Protein AF-C4GL68-F1 (afdb_monomer_lite)

Sequence (105 aa):
MQMQTHKPLLFALLLSASALSQAHYHGISHAKPLTYDQLPAECQHYFKRADACFAKANQTAATPAREVVKFLVQALPAATPLQRVEMCKVAERDFPARVSALKCE

Foldseek 3Di:
DDDDDDDDDPPDDDDDDPPDPPPPPPDPPPQPQDDLVNAPPLLVVLVVVLVQLCVQFDVVVCVVVVVVNVVLSSCLSVDDNVVRNVSSVVSVVCVCVSCVVRPSD

Structure (mmCIF, N/CA/C/O backbone):
data_AF-C4GL68-F1
#
_entry.id   AF-C4GL68-F1
#
loop_
_atom_site.group_PDB
_atom_site.id
_atom_site.type_symbol
_atom_site.label_atom_id
_atom_site.label_alt_id
_atom_site.label_comp_id
_atom_site.label_asym_id
_atom_site.label_entity_id
_atom_site.label_seq_id
_atom_site.pdbx_PDB_ins_code
_atom_site.Cartn_x
_atom_site.Cartn_y
_atom_site.Cartn_z
_atom_site.occupancy
_atom_site.B_iso_or_equiv
_atom_site.auth_seq_id
_atom_site.auth_comp_id
_atom_site.auth_asym_id
_atom_site.auth_atom_id
_atom_site.pdbx_PDB_model_num
ATOM 1 N N . MET A 1 1 ? 56.001 38.155 22.447 1.00 40.47 1 MET A N 1
ATOM 2 C CA . MET A 1 1 ? 54.876 37.195 22.403 1.00 40.47 1 MET A CA 1
ATOM 3 C C . MET A 1 1 ? 53.688 37.873 21.742 1.00 40.47 1 MET A C 1
ATOM 5 O O . MET A 1 1 ? 53.519 39.062 21.958 1.00 40.47 1 MET A O 1
ATOM 9 N N . GLN A 1 2 ? 52.898 37.085 21.009 1.00 39.34 2 GLN A N 1
ATOM 10 C CA . GLN A 1 2 ? 51.650 37.411 20.299 1.00 39.34 2 GLN A CA 1
ATOM 11 C C . GLN A 1 2 ? 51.788 37.900 18.845 1.00 39.34 2 GLN A C 1
ATOM 13 O O . GLN A 1 2 ? 52.055 39.057 18.538 1.00 39.34 2 GLN A O 1
ATOM 18 N N . MET A 1 3 ? 51.606 36.905 17.971 1.00 40.09 3 MET A N 1
ATOM 19 C CA . MET A 1 3 ? 51.248 36.971 16.558 1.00 40.09 3 MET A CA 1
ATOM 20 C C . MET A 1 3 ? 49.931 37.724 16.367 1.00 40.09 3 MET A C 1
ATOM 22 O O . MET A 1 3 ? 49.022 37.525 17.163 1.00 40.09 3 MET A O 1
ATOM 26 N N . GLN A 1 4 ? 49.762 38.422 15.240 1.00 42.06 4 GLN A N 1
ATOM 27 C CA . GLN A 1 4 ? 48.446 38.490 14.595 1.00 42.06 4 GLN A CA 1
ATOM 28 C C . GLN A 1 4 ? 48.560 38.917 13.123 1.00 42.06 4 GLN A C 1
ATOM 30 O O . GLN A 1 4 ? 48.352 40.066 12.734 1.00 42.06 4 GLN A O 1
ATOM 35 N N . THR A 1 5 ? 48.903 37.937 12.288 1.00 48.03 5 THR A N 1
ATOM 36 C CA . THR A 1 5 ? 48.777 37.994 10.829 1.00 48.03 5 THR A CA 1
ATOM 37 C C . THR A 1 5 ? 47.292 38.009 10.470 1.00 48.03 5 THR A C 1
ATOM 39 O O . THR A 1 5 ? 46.627 36.977 10.500 1.00 48.03 5 THR A O 1
ATOM 42 N N . HIS A 1 6 ? 46.760 39.181 10.139 1.00 49.94 6 HIS A N 1
ATOM 43 C CA . HIS A 1 6 ? 45.397 39.327 9.639 1.00 49.94 6 HIS A CA 1
ATOM 44 C C . HIS A 1 6 ? 45.404 39.043 8.137 1.00 49.94 6 HIS A C 1
ATOM 46 O O . HIS A 1 6 ? 45.725 39.915 7.332 1.00 49.94 6 HIS A O 1
ATOM 52 N N . LYS A 1 7 ? 45.093 37.801 7.753 1.00 51.75 7 LYS A N 1
ATOM 53 C CA . LYS A 1 7 ? 44.842 37.440 6.355 1.00 51.75 7 LYS A CA 1
ATOM 54 C C . LYS A 1 7 ? 43.324 37.361 6.163 1.00 51.75 7 LYS A C 1
ATOM 56 O O . LYS A 1 7 ? 42.697 36.495 6.775 1.00 51.75 7 LYS A O 1
ATOM 61 N N . PRO A 1 8 ? 42.717 38.291 5.408 1.00 48.81 8 PRO A N 1
ATOM 62 C CA . PRO A 1 8 ? 41.272 38.368 5.293 1.00 48.81 8 PRO A CA 1
ATOM 63 C C . PRO A 1 8 ? 40.740 37.171 4.500 1.00 48.81 8 PRO A C 1
ATOM 65 O O . PRO A 1 8 ? 41.201 36.891 3.396 1.00 48.81 8 PRO A O 1
ATOM 68 N N . LEU A 1 9 ? 39.790 36.468 5.121 1.00 56.66 9 LEU A N 1
ATOM 69 C CA . LEU A 1 9 ? 38.593 35.878 4.515 1.00 56.66 9 LEU A CA 1
ATOM 70 C C . LEU A 1 9 ? 38.656 35.669 2.990 1.00 56.66 9 LEU A C 1
ATOM 72 O O . LEU A 1 9 ? 38.188 36.496 2.214 1.00 56.66 9 LEU A O 1
ATOM 76 N N . LEU A 1 10 ? 39.147 34.502 2.576 1.00 55.12 10 LEU A N 1
ATOM 77 C CA . LEU A 1 10 ? 38.825 33.900 1.281 1.00 55.12 10 LEU A CA 1
ATOM 78 C C . LEU A 1 10 ? 37.941 32.678 1.541 1.00 55.12 10 LEU A C 1
ATOM 80 O O . LEU A 1 10 ? 38.378 31.537 1.457 1.00 55.12 10 LEU A O 1
ATOM 84 N N . PHE A 1 11 ? 36.694 32.942 1.927 1.00 52.12 11 PHE A N 1
ATOM 85 C CA . PHE A 1 11 ? 35.637 31.938 2.059 1.00 52.12 11 PHE A CA 1
ATOM 86 C C . PHE A 1 11 ? 34.422 32.405 1.256 1.00 52.12 11 PHE A C 1
ATOM 88 O O . PHE A 1 11 ? 33.367 32.723 1.789 1.00 52.12 11 PHE A O 1
ATOM 95 N N . ALA A 1 12 ? 34.603 32.535 -0.053 1.00 57.62 12 ALA A N 1
ATOM 96 C CA . ALA A 1 12 ? 33.517 32.837 -0.971 1.00 57.62 12 ALA A CA 1
ATOM 97 C C . ALA A 1 12 ? 33.933 32.410 -2.377 1.00 57.62 12 ALA A C 1
ATOM 99 O O . ALA A 1 12 ? 34.568 33.193 -3.068 1.00 57.62 12 ALA A O 1
ATOM 100 N N . LEU A 1 13 ? 33.631 31.163 -2.758 1.00 55.22 13 LEU A N 1
ATOM 101 C CA . LEU A 1 13 ? 33.192 30.777 -4.111 1.00 55.22 13 LEU A CA 1
ATOM 102 C C . LEU A 1 13 ? 32.999 29.249 -4.196 1.00 55.22 13 LEU A C 1
ATOM 104 O O . LEU A 1 13 ? 33.801 28.536 -4.782 1.00 55.22 13 LEU A O 1
ATOM 108 N N . LEU A 1 14 ? 31.930 28.719 -3.599 1.00 55.25 14 LEU A N 1
ATOM 109 C CA . LEU A 1 14 ? 31.468 27.348 -3.876 1.00 55.25 14 LEU A CA 1
ATOM 110 C C . LEU A 1 14 ? 29.934 27.277 -3.880 1.00 55.25 14 LEU A C 1
ATOM 112 O O . LEU A 1 14 ? 29.346 26.380 -3.298 1.00 55.25 14 LEU A O 1
ATOM 116 N N . LEU A 1 15 ? 29.255 28.232 -4.518 1.00 56.25 15 LEU A N 1
ATOM 117 C CA . LEU A 1 15 ? 27.809 28.136 -4.755 1.00 56.25 15 LEU A CA 1
ATOM 118 C C . LEU A 1 15 ? 27.462 28.726 -6.123 1.00 56.25 15 LEU A C 1
ATOM 120 O O . LEU A 1 15 ? 26.989 29.853 -6.236 1.00 56.25 15 LEU A O 1
ATOM 124 N N . SER A 1 16 ? 27.742 27.985 -7.190 1.00 53.00 16 SER A N 1
ATOM 125 C CA . SER A 1 16 ? 27.119 28.229 -8.498 1.00 53.00 16 SER A CA 1
ATOM 126 C C . SER A 1 16 ? 27.410 27.065 -9.437 1.00 53.00 16 SER A C 1
ATOM 128 O O . SER A 1 16 ? 28.402 27.083 -10.151 1.00 53.00 16 SER A O 1
ATOM 130 N N . ALA A 1 17 ? 26.551 26.042 -9.384 1.00 51.75 17 ALA A N 1
ATOM 131 C CA . ALA A 1 17 ? 26.064 25.286 -10.549 1.00 51.75 17 ALA A CA 1
ATOM 132 C C . ALA A 1 17 ? 25.335 23.993 -10.127 1.00 51.75 17 ALA A C 1
ATOM 134 O O . ALA A 1 17 ? 25.589 22.923 -10.666 1.00 51.75 17 ALA A O 1
ATOM 135 N N . SER A 1 18 ? 24.357 24.061 -9.220 1.00 49.59 18 SER A N 1
ATOM 136 C CA . SER A 1 18 ? 23.220 23.124 -9.275 1.00 49.59 18 SER A CA 1
ATOM 137 C C . SER A 1 18 ? 22.225 23.662 -10.306 1.00 49.59 18 SER A C 1
ATOM 139 O O . SER A 1 18 ? 21.114 24.096 -10.010 1.00 49.59 18 SER A O 1
ATOM 141 N N . ALA A 1 19 ? 22.707 23.724 -11.545 1.00 50.78 19 ALA A N 1
ATOM 142 C CA . ALA A 1 19 ? 21.964 24.134 -12.714 1.00 50.78 19 ALA A CA 1
ATOM 143 C C . ALA A 1 19 ? 21.043 22.975 -13.126 1.00 50.78 19 ALA A C 1
ATOM 145 O O . ALA A 1 19 ? 21.484 21.978 -13.684 1.00 50.78 19 ALA A O 1
ATOM 146 N N . LEU A 1 20 ? 19.757 23.156 -12.824 1.00 50.09 20 LEU A N 1
ATOM 147 C CA . LEU A 1 20 ? 18.606 22.542 -13.487 1.00 50.09 20 LEU A CA 1
ATOM 148 C C . LEU A 1 20 ? 18.471 21.013 -13.389 1.00 50.09 20 LEU A C 1
ATOM 150 O O . LEU A 1 20 ? 18.505 20.299 -14.386 1.00 50.09 20 LEU A O 1
ATOM 154 N N . SER A 1 21 ? 18.051 20.534 -12.218 1.00 46.59 21 SER A N 1
ATOM 155 C CA . SER A 1 21 ? 17.092 19.419 -12.174 1.00 46.59 21 SER A CA 1
ATOM 156 C C . SER A 1 21 ? 15.701 19.931 -12.575 1.00 46.59 21 SER A C 1
ATOM 158 O O . SER A 1 21 ? 14.767 19.916 -11.776 1.00 46.59 21 SER A O 1
ATOM 160 N N . GLN A 1 22 ? 15.546 20.430 -13.806 1.00 45.94 22 GLN A N 1
ATOM 161 C CA . GLN A 1 22 ? 14.223 20.577 -14.413 1.00 45.94 22 GLN A CA 1
ATOM 162 C C . GLN A 1 22 ? 13.785 19.197 -14.899 1.00 45.94 22 GLN A C 1
ATOM 164 O O . GLN A 1 22 ? 13.860 18.861 -16.077 1.00 45.94 22 GLN A O 1
ATOM 169 N N . ALA A 1 23 ? 13.338 18.369 -13.956 1.00 47.62 23 ALA A N 1
ATOM 170 C CA . ALA A 1 23 ? 12.482 17.250 -14.295 1.00 47.62 23 ALA A CA 1
ATOM 171 C C . ALA A 1 23 ? 11.218 17.844 -14.930 1.00 47.62 23 ALA A C 1
ATOM 173 O O . ALA A 1 23 ? 10.410 18.478 -14.253 1.00 47.62 23 ALA A O 1
ATOM 174 N N . HIS A 1 24 ? 11.089 17.697 -16.247 1.00 45.94 24 HIS A N 1
ATOM 175 C CA . HIS A 1 24 ? 9.874 18.004 -16.987 1.00 45.94 24 HIS A CA 1
ATOM 176 C C . HIS A 1 24 ? 8.720 17.160 -16.425 1.00 45.94 24 HIS A C 1
ATOM 178 O O . HIS A 1 24 ? 8.478 16.043 -16.870 1.00 45.94 24 HIS A O 1
ATOM 184 N N . TYR A 1 25 ? 8.009 17.690 -15.431 1.00 49.38 25 TYR A N 1
ATOM 185 C CA . TYR A 1 25 ? 6.789 17.100 -14.888 1.00 49.38 25 TYR A CA 1
ATOM 186 C C . TYR A 1 25 ? 5.586 17.909 -15.379 1.00 49.38 25 TYR A C 1
ATOM 188 O O . TYR A 1 25 ? 4.878 18.566 -14.622 1.00 49.38 25 TYR A O 1
ATOM 196 N N . HIS A 1 26 ? 5.380 17.885 -16.695 1.00 47.56 26 HIS A N 1
ATOM 197 C CA . HIS A 1 26 ? 4.169 18.385 -17.341 1.00 47.56 26 HIS A CA 1
ATOM 198 C C . HIS A 1 26 ? 3.586 17.275 -18.205 1.00 47.56 26 HIS A C 1
ATOM 200 O O . HIS A 1 26 ? 3.658 17.283 -19.428 1.00 47.56 26 HIS A O 1
ATOM 206 N N . GLY A 1 27 ? 3.025 16.283 -17.531 1.00 44.53 27 GLY A N 1
ATOM 207 C CA . GLY A 1 27 ? 2.169 15.289 -18.141 1.00 44.53 27 GLY A CA 1
ATOM 208 C C . GLY A 1 27 ? 1.316 14.708 -17.038 1.00 44.53 27 GLY A C 1
ATOM 209 O O . GLY A 1 27 ? 1.834 14.028 -16.156 1.00 44.53 27 GLY A O 1
ATOM 210 N N . ILE A 1 28 ? 0.012 14.978 -17.070 1.00 54.53 28 ILE A N 1
ATOM 211 C CA . ILE A 1 28 ? -0.950 14.065 -16.457 1.00 54.53 28 ILE A CA 1
ATOM 212 C C . ILE A 1 28 ? -0.621 12.718 -17.095 1.00 54.53 28 ILE A C 1
ATOM 214 O O . ILE A 1 28 ? -0.805 12.544 -18.297 1.00 54.53 28 ILE A O 1
ATOM 218 N N . SER A 1 29 ? 0.033 11.836 -16.342 1.00 55.94 29 SER A N 1
ATOM 219 C CA . SER A 1 29 ? 0.559 10.597 -16.890 1.00 55.94 29 SER A CA 1
ATOM 220 C C . SER A 1 29 ? -0.640 9.795 -17.392 1.00 55.94 29 SER A C 1
ATOM 222 O O . SER A 1 29 ? -1.394 9.251 -16.591 1.00 55.94 29 SER A O 1
ATOM 224 N N . HIS A 1 30 ? -0.837 9.709 -18.711 1.00 57.09 30 HIS A N 1
ATOM 225 C CA . HIS A 1 30 ? -1.811 8.810 -19.347 1.00 57.09 30 HIS A CA 1
ATOM 226 C C . HIS A 1 30 ? -1.403 7.330 -19.190 1.00 57.09 30 HIS A C 1
ATOM 228 O O . HIS A 1 30 ? -1.783 6.476 -19.990 1.00 57.09 30 HIS A O 1
ATOM 234 N N . ALA A 1 31 ? -0.578 7.024 -18.185 1.00 69.44 31 ALA A N 1
ATOM 235 C CA . ALA A 1 31 ? -0.139 5.689 -17.866 1.00 69.44 31 ALA A CA 1
ATOM 236 C C . ALA A 1 31 ? -1.374 4.830 -17.587 1.00 69.44 31 ALA A C 1
ATOM 238 O O . ALA A 1 31 ? -2.220 5.163 -16.755 1.00 69.44 31 ALA A O 1
ATOM 239 N N . LYS A 1 32 ? -1.480 3.727 -18.331 1.00 77.69 32 LYS A N 1
ATOM 240 C CA . LYS A 1 32 ? -2.573 2.770 -18.193 1.00 77.69 32 LYS A CA 1
ATOM 241 C C . LYS A 1 32 ? -2.673 2.328 -16.725 1.00 77.69 32 LYS A C 1
ATOM 243 O O . LYS A 1 32 ? -1.643 1.945 -16.162 1.00 77.69 32 LYS A O 1
ATOM 248 N N . PRO A 1 33 ? -3.874 2.341 -16.116 1.00 83.31 33 PRO A N 1
ATOM 249 C CA . PRO A 1 33 ? -4.065 1.795 -14.780 1.00 83.31 33 PRO A CA 1
ATOM 250 C C . PRO A 1 33 ? -3.522 0.368 -14.699 1.00 83.31 33 PRO A C 1
ATOM 252 O O . PRO A 1 33 ? -3.738 -0.435 -15.611 1.00 83.31 33 PRO A O 1
ATOM 255 N N . LEU A 1 34 ? -2.812 0.063 -13.617 1.00 85.06 34 LEU A N 1
ATOM 256 C CA . LEU A 1 34 ? -2.336 -1.289 -13.348 1.00 85.06 34 LEU A CA 1
ATOM 257 C C . LEU A 1 34 ? -3.491 -2.110 -12.784 1.00 85.06 34 LEU A C 1
ATOM 259 O O . LEU A 1 34 ? -4.192 -1.649 -11.881 1.00 85.06 34 LEU A O 1
ATOM 263 N N . THR A 1 35 ? -3.683 -3.325 -13.294 1.00 88.38 35 THR A N 1
ATOM 264 C CA . THR A 1 35 ? -4.534 -4.298 -12.602 1.00 88.38 35 THR A CA 1
ATOM 265 C C . THR A 1 35 ? -3.819 -4.794 -11.348 1.00 88.38 35 THR A C 1
ATOM 267 O O . THR A 1 35 ? -2.595 -4.709 -11.247 1.00 88.38 35 THR A O 1
ATOM 270 N N . TYR A 1 36 ? -4.572 -5.325 -10.384 1.00 85.12 36 TYR A N 1
ATOM 271 C CA . TYR A 1 36 ? -4.004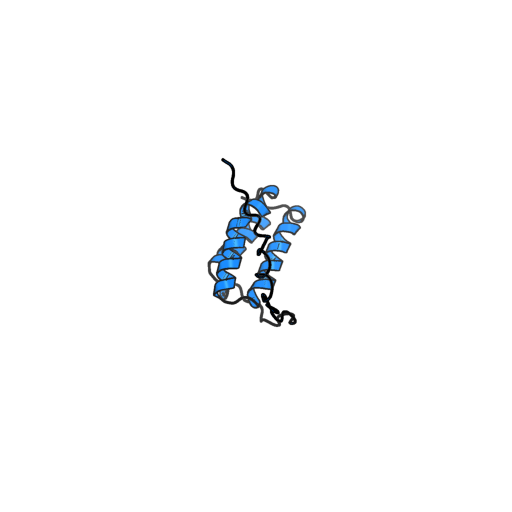 -5.802 -9.121 1.00 85.12 36 TYR A CA 1
ATOM 272 C C . TYR A 1 36 ? -2.893 -6.849 -9.330 1.00 85.12 36 TYR A C 1
ATOM 274 O O . TYR A 1 36 ? -1.836 -6.751 -8.715 1.00 85.12 36 TYR A O 1
ATOM 282 N N . ASP A 1 37 ? -3.073 -7.776 -10.276 1.00 87.19 37 ASP A N 1
ATOM 283 C CA . ASP A 1 37 ? -2.082 -8.818 -10.592 1.00 87.19 37 ASP A CA 1
ATOM 284 C C . ASP A 1 37 ? -0.790 -8.275 -11.228 1.00 87.19 37 ASP A C 1
ATOM 286 O O . ASP A 1 37 ? 0.236 -8.950 -11.242 1.00 87.19 37 ASP A O 1
ATOM 290 N N . GLN A 1 38 ? -0.817 -7.047 -11.759 1.00 90.38 38 GLN A N 1
ATOM 291 C CA . GLN A 1 38 ? 0.359 -6.370 -12.321 1.00 90.38 38 GLN A CA 1
ATOM 292 C C . GLN A 1 38 ? 1.168 -5.611 -11.264 1.00 90.38 38 GLN A C 1
ATOM 294 O O . GLN A 1 38 ? 2.218 -5.037 -11.574 1.00 90.38 38 GLN A O 1
ATOM 299 N N . LEU A 1 39 ? 0.672 -5.558 -10.030 1.00 93.19 39 LEU A N 1
ATOM 300 C CA . LEU A 1 39 ? 1.360 -4.923 -8.921 1.00 93.19 39 LEU A CA 1
ATOM 301 C C . LEU A 1 39 ? 2.438 -5.854 -8.354 1.00 93.19 39 LEU A C 1
ATOM 303 O O . LEU A 1 39 ? 2.229 -7.068 -8.305 1.00 93.19 39 LEU A O 1
ATOM 307 N N . PRO A 1 40 ? 3.568 -5.316 -7.867 1.00 95.19 40 PRO A N 1
ATOM 308 C CA . PRO A 1 40 ? 4.536 -6.120 -7.130 1.00 95.19 40 PRO A CA 1
ATOM 309 C C . PRO A 1 40 ? 3.917 -6.660 -5.830 1.00 95.19 40 PRO A C 1
ATOM 311 O O . PRO A 1 40 ? 2.952 -6.093 -5.303 1.00 95.19 40 PRO A O 1
ATOM 314 N N . ALA A 1 41 ? 4.481 -7.751 -5.307 1.00 96.44 41 ALA A N 1
ATOM 315 C CA . ALA A 1 41 ? 3.947 -8.463 -4.146 1.00 96.44 41 ALA A CA 1
ATOM 316 C C . ALA A 1 41 ? 3.787 -7.555 -2.913 1.00 96.44 41 ALA A C 1
ATOM 318 O O . ALA A 1 41 ? 2.814 -7.685 -2.175 1.00 96.44 41 ALA A O 1
ATOM 319 N N . GLU A 1 42 ? 4.687 -6.587 -2.728 1.00 96.56 42 GLU A N 1
ATOM 320 C CA . GLU A 1 42 ? 4.631 -5.596 -1.653 1.00 96.56 42 GLU A CA 1
ATOM 321 C C . GLU A 1 42 ? 3.383 -4.713 -1.749 1.00 96.56 42 GLU A C 1
ATOM 323 O O . GLU A 1 42 ? 2.725 -4.456 -0.744 1.00 96.56 42 GLU A O 1
ATOM 328 N N . CYS A 1 43 ? 3.013 -4.277 -2.957 1.00 96.81 43 CYS A N 1
ATOM 329 C CA . CYS A 1 43 ? 1.797 -3.492 -3.162 1.00 96.81 43 CYS A CA 1
ATOM 330 C C . CYS A 1 43 ? 0.541 -4.334 -2.943 1.00 96.81 43 CYS A C 1
ATOM 332 O O . CYS A 1 43 ? -0.413 -3.861 -2.332 1.00 96.81 43 CYS A O 1
ATOM 334 N N . GLN A 1 44 ? 0.540 -5.580 -3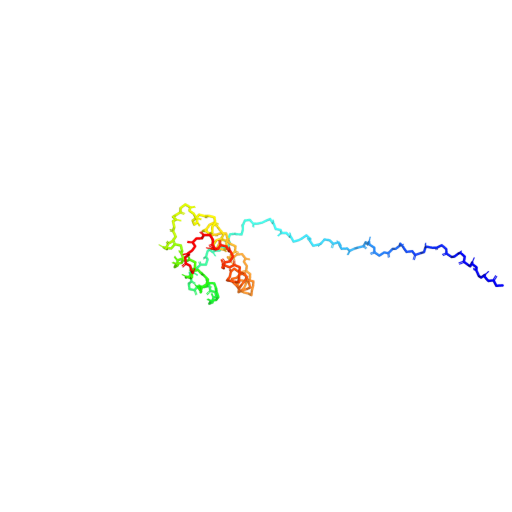.421 1.00 96.62 44 GLN A N 1
ATOM 335 C CA . GLN A 1 44 ? -0.578 -6.499 -3.206 1.00 96.62 44 GLN A CA 1
ATOM 336 C C . GLN A 1 44 ? -0.799 -6.749 -1.708 1.00 96.62 44 GLN A C 1
ATOM 338 O O . GLN A 1 44 ? -1.914 -6.611 -1.206 1.00 96.62 44 GLN A O 1
ATOM 343 N N . HIS A 1 45 ? 0.274 -7.047 -0.972 1.00 96.56 45 HIS A N 1
ATOM 344 C CA . HIS A 1 45 ? 0.228 -7.206 0.478 1.00 96.56 45 HIS A CA 1
ATOM 345 C C . HIS A 1 45 ? -0.350 -5.962 1.164 1.00 96.56 45 HIS A C 1
ATOM 347 O O . HIS A 1 45 ? -1.326 -6.073 1.910 1.00 96.56 45 HIS A O 1
ATOM 353 N N . TYR A 1 46 ? 0.203 -4.787 0.851 1.00 97.06 46 TYR A N 1
ATOM 354 C CA . TYR A 1 46 ? -0.231 -3.513 1.416 1.00 97.06 46 TYR A CA 1
ATOM 355 C C . TYR A 1 46 ? -1.719 -3.242 1.173 1.00 97.06 46 TYR A C 1
ATOM 357 O O . TYR A 1 46 ? -2.459 -2.951 2.113 1.00 97.06 46 TYR A O 1
ATOM 365 N N . PHE A 1 47 ? -2.189 -3.372 -0.071 1.00 96.38 47 PHE A N 1
ATOM 366 C CA . PHE A 1 47 ? -3.586 -3.094 -0.401 1.00 96.38 47 PHE A CA 1
ATOM 367 C C . PHE A 1 47 ? -4.542 -4.092 0.251 1.00 96.38 47 PHE A C 1
ATOM 369 O O . PHE A 1 47 ? -5.561 -3.681 0.802 1.00 96.38 47 PHE A O 1
ATOM 376 N N . LYS A 1 48 ? -4.182 -5.380 0.303 1.00 95.88 48 LYS A N 1
ATOM 377 C CA . LYS A 1 48 ? -4.980 -6.390 1.010 1.00 95.88 48 LYS A CA 1
ATOM 378 C C . LYS A 1 48 ? -5.083 -6.095 2.510 1.00 95.88 48 LYS A C 1
ATOM 380 O O . LYS A 1 48 ? -6.159 -6.231 3.093 1.00 95.88 48 LYS A O 1
ATOM 385 N N . ARG A 1 49 ? -3.976 -5.694 3.140 1.00 96.06 49 ARG A N 1
ATOM 386 C CA . ARG A 1 49 ? -3.931 -5.293 4.553 1.00 96.06 49 ARG A CA 1
ATOM 387 C C . ARG A 1 49 ? -4.791 -4.051 4.802 1.00 96.06 49 ARG A C 1
ATOM 389 O O . ARG A 1 49 ? -5.592 -4.039 5.738 1.00 96.06 49 ARG A O 1
ATOM 396 N N . ALA A 1 50 ? -4.684 -3.049 3.930 1.00 96.12 50 ALA A N 1
ATOM 397 C CA . ALA A 1 5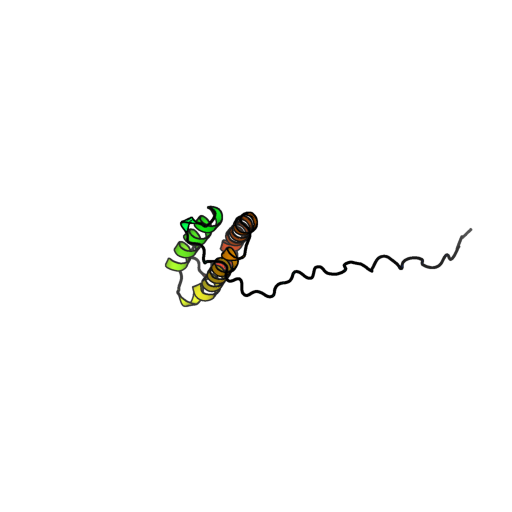0 ? -5.483 -1.833 3.996 1.00 96.12 50 ALA A CA 1
ATOM 398 C C . ALA A 1 50 ? -6.985 -2.118 3.886 1.00 96.12 50 ALA A C 1
ATOM 400 O O . ALA A 1 50 ? -7.754 -1.668 4.737 1.00 96.12 50 ALA A O 1
ATOM 401 N N . ASP A 1 51 ? -7.396 -2.933 2.915 1.00 95.06 51 ASP A N 1
ATOM 402 C CA . ASP A 1 51 ? -8.792 -3.339 2.748 1.00 95.06 51 ASP A CA 1
ATOM 403 C C . ASP A 1 51 ? -9.320 -4.087 3.978 1.00 95.06 51 ASP A C 1
ATOM 405 O O . ASP A 1 51 ? -10.411 -3.784 4.470 1.00 95.06 51 ASP A O 1
ATOM 409 N N . ALA A 1 52 ? -8.530 -5.010 4.536 1.00 96.50 52 ALA A N 1
ATOM 410 C CA . ALA A 1 52 ? -8.900 -5.746 5.743 1.00 96.50 52 ALA A CA 1
ATOM 411 C C . ALA A 1 52 ? -9.066 -4.831 6.969 1.00 96.50 52 ALA A C 1
ATOM 413 O O . ALA A 1 52 ? -9.995 -5.023 7.758 1.00 96.50 52 ALA A O 1
ATOM 414 N N . CYS A 1 53 ? -8.200 -3.826 7.127 1.00 96.00 53 CYS A N 1
ATOM 415 C CA . CYS A 1 53 ? -8.342 -2.808 8.166 1.00 96.00 53 CYS A CA 1
ATOM 416 C C . CYS A 1 53 ? -9.615 -1.975 7.949 1.00 96.00 53 CYS A C 1
ATOM 418 O O . CYS A 1 53 ? -10.447 -1.831 8.850 1.00 96.00 53 CYS A O 1
ATOM 420 N N . PHE A 1 54 ? -9.809 -1.442 6.742 1.00 94.75 54 PHE A N 1
ATOM 421 C CA . PHE A 1 54 ? -10.911 -0.526 6.461 1.00 94.75 54 PHE A CA 1
ATOM 422 C C . PHE A 1 54 ? -12.286 -1.195 6.456 1.00 94.75 54 PHE A C 1
ATOM 424 O O . PHE A 1 54 ? -13.284 -0.497 6.635 1.00 94.75 54 PHE A O 1
ATOM 431 N N . ALA A 1 55 ? -12.351 -2.515 6.273 1.00 94.50 55 ALA A N 1
ATOM 432 C CA . ALA A 1 55 ? -13.573 -3.299 6.439 1.00 94.50 55 ALA A CA 1
ATOM 433 C C . ALA A 1 55 ? -14.056 -3.356 7.901 1.00 94.50 55 ALA A C 1
ATOM 435 O O . ALA A 1 55 ? -15.249 -3.523 8.142 1.00 94.50 55 ALA A O 1
ATOM 436 N N . LYS A 1 56 ? -13.149 -3.201 8.876 1.00 93.25 56 LYS A N 1
ATOM 437 C CA . LYS A 1 56 ? -13.461 -3.205 10.318 1.00 93.25 56 LYS A CA 1
ATOM 438 C C . LYS A 1 56 ? -13.689 -1.801 10.885 1.00 93.25 56 LYS A C 1
ATOM 440 O O . LYS A 1 56 ? -14.245 -1.657 11.970 1.00 93.25 56 LYS A O 1
ATOM 445 N N . ALA A 1 57 ? -13.224 -0.773 10.180 1.00 91.81 57 ALA A N 1
ATOM 446 C CA . ALA A 1 57 ? -13.260 0.607 10.643 1.00 91.81 57 ALA A CA 1
ATOM 447 C C . ALA A 1 57 ? -14.594 1.302 10.324 1.00 91.81 57 ALA A C 1
ATOM 449 O O . ALA A 1 57 ? -15.263 1.006 9.333 1.00 91.81 57 ALA A O 1
ATOM 450 N N . ASN A 1 58 ? -14.952 2.306 11.131 1.00 90.62 58 ASN A N 1
ATOM 451 C CA . ASN A 1 58 ? -16.028 3.230 10.778 1.00 90.62 58 ASN A CA 1
ATOM 452 C C . ASN A 1 58 ? -15.693 3.949 9.456 1.00 90.62 58 ASN A C 1
ATOM 454 O O . ASN A 1 58 ? -14.578 4.447 9.287 1.00 90.62 58 ASN A O 1
ATOM 458 N N . GLN A 1 59 ? -16.666 4.029 8.542 1.00 84.75 59 GLN A N 1
ATOM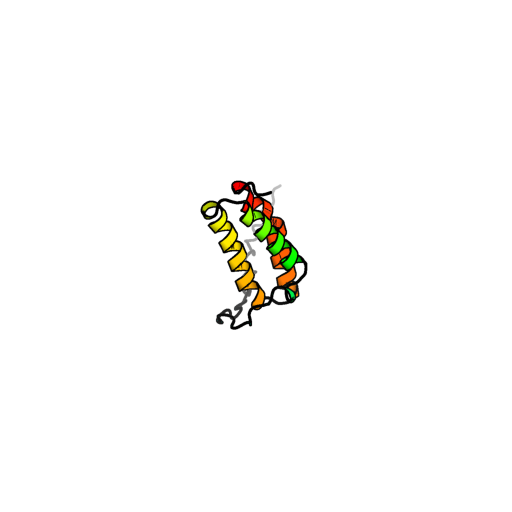 459 C CA . GLN A 1 59 ? -16.445 4.552 7.189 1.00 84.75 59 GLN A CA 1
ATOM 460 C C . GLN A 1 59 ? -15.889 5.981 7.190 1.00 84.75 59 GLN A C 1
ATOM 462 O O . GLN A 1 59 ? -14.894 6.238 6.517 1.00 84.75 59 GLN A O 1
ATOM 467 N N . THR A 1 60 ? -16.473 6.880 7.986 1.00 90.19 60 THR A N 1
ATOM 468 C CA . THR A 1 60 ? -16.057 8.288 8.060 1.00 90.19 60 THR A CA 1
ATOM 469 C C . THR A 1 60 ? -14.661 8.428 8.655 1.00 90.19 60 THR A C 1
ATOM 471 O O . THR A 1 60 ? -13.846 9.191 8.141 1.00 90.19 60 THR A O 1
ATOM 474 N N . ALA A 1 61 ? -14.362 7.664 9.710 1.00 89.19 61 ALA A N 1
ATOM 475 C CA . ALA A 1 61 ? -13.041 7.678 10.333 1.00 89.19 61 ALA A CA 1
ATOM 476 C C . ALA A 1 61 ? -11.950 7.166 9.376 1.00 89.19 61 ALA A C 1
ATOM 478 O O . ALA A 1 61 ? -10.836 7.680 9.387 1.00 89.19 61 ALA A O 1
ATOM 479 N N . ALA A 1 62 ? -12.272 6.189 8.521 1.00 92.88 62 ALA A N 1
ATOM 480 C CA . ALA A 1 62 ? -11.333 5.595 7.573 1.00 92.88 62 ALA A CA 1
ATOM 481 C C . ALA A 1 62 ? -11.075 6.448 6.316 1.00 92.88 62 ALA A C 1
ATOM 483 O O . ALA A 1 62 ? -10.094 6.193 5.616 1.00 92.88 62 ALA A O 1
ATOM 484 N N . THR A 1 63 ? -11.911 7.449 6.011 1.00 93.12 63 THR A N 1
ATOM 485 C CA . THR A 1 63 ? -11.803 8.270 4.788 1.00 93.12 63 THR A CA 1
ATOM 486 C C . THR A 1 63 ? -10.401 8.844 4.544 1.00 93.12 63 THR A C 1
ATOM 488 O O . THR A 1 63 ? -9.891 8.664 3.437 1.00 93.12 63 THR A O 1
ATOM 491 N N . PRO A 1 64 ? -9.713 9.463 5.526 1.00 91.62 64 PRO A N 1
ATOM 492 C CA . PRO A 1 64 ? -8.377 10.014 5.293 1.00 91.62 64 PRO A CA 1
ATOM 493 C C . PRO A 1 64 ? -7.355 8.941 4.896 1.00 91.62 64 PRO A C 1
ATOM 495 O O . PRO A 1 64 ? -6.545 9.150 3.996 1.00 91.62 64 PRO A O 1
ATOM 498 N N . ALA A 1 65 ? -7.415 7.767 5.530 1.00 92.75 65 ALA A N 1
ATOM 499 C CA . ALA A 1 65 ? -6.526 6.653 5.216 1.00 92.75 65 ALA A CA 1
ATOM 500 C C . ALA A 1 65 ? -6.848 6.031 3.843 1.00 92.75 65 ALA A C 1
ATOM 502 O O . ALA A 1 65 ? -5.932 5.695 3.092 1.00 92.75 65 ALA A O 1
ATOM 503 N N . ARG A 1 66 ? -8.135 5.945 3.473 1.00 94.88 66 ARG A N 1
ATOM 504 C CA . ARG A 1 66 ? -8.581 5.496 2.143 1.00 94.88 66 ARG A CA 1
ATOM 505 C C . ARG A 1 66 ? -8.110 6.432 1.030 1.00 94.88 66 ARG A C 1
ATOM 507 O O . ARG A 1 66 ? -7.672 5.949 -0.011 1.00 94.88 66 ARG A O 1
ATOM 514 N N . GLU A 1 67 ? -8.143 7.748 1.245 1.00 94.19 67 GLU A N 1
ATOM 515 C CA . GLU A 1 67 ? -7.627 8.704 0.259 1.00 94.19 67 GLU A CA 1
ATOM 516 C C . GLU A 1 67 ? -6.118 8.535 0.054 1.00 94.19 67 GLU A C 1
ATOM 518 O O . GLU A 1 67 ? -5.668 8.525 -1.087 1.00 94.19 67 GLU A O 1
ATOM 523 N N . VAL A 1 68 ? -5.330 8.289 1.108 1.00 92.50 68 VAL A N 1
ATOM 524 C CA . VAL A 1 68 ? -3.892 7.982 0.960 1.00 92.50 68 VAL A CA 1
ATOM 525 C C . VAL A 1 68 ? -3.663 6.727 0.111 1.00 92.50 68 VAL A C 1
ATOM 527 O O . VAL A 1 68 ? -2.822 6.742 -0.789 1.00 92.50 68 VAL A O 1
ATOM 530 N N . VAL A 1 69 ? -4.426 5.657 0.356 1.00 94.75 69 VAL A N 1
ATOM 531 C CA . VAL A 1 69 ? -4.354 4.428 -0.451 1.00 94.75 69 VAL A CA 1
ATOM 532 C C . VAL A 1 69 ? -4.700 4.715 -1.913 1.00 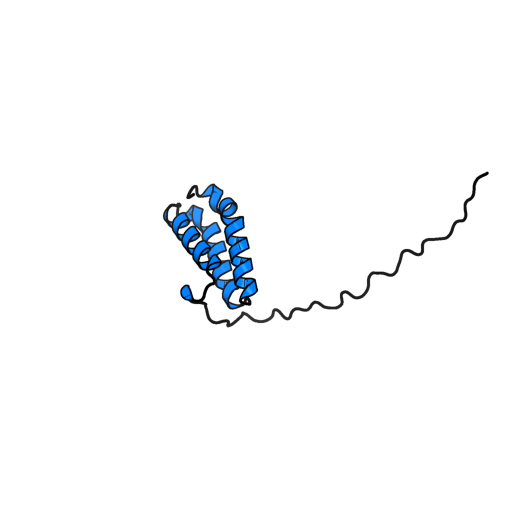94.75 69 VAL A C 1
ATOM 534 O O . VAL A 1 69 ? -3.983 4.290 -2.817 1.00 94.75 69 VAL A O 1
ATOM 537 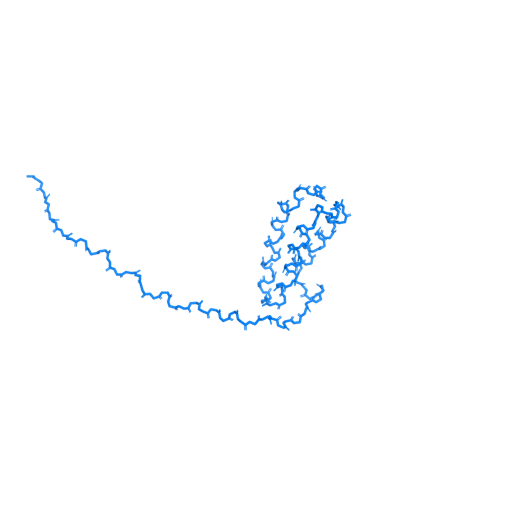N N . LYS A 1 70 ? -5.751 5.497 -2.160 1.00 93.62 70 LYS A N 1
ATOM 538 C CA . LYS A 1 70 ? -6.165 5.914 -3.504 1.00 93.62 70 LYS A CA 1
ATOM 539 C C . LYS A 1 70 ? -5.099 6.756 -4.211 1.00 93.62 70 LYS A C 1
ATOM 541 O O . LYS A 1 70 ? -4.827 6.502 -5.383 1.00 93.62 70 LYS A O 1
ATOM 546 N N . PHE A 1 71 ? -4.459 7.699 -3.518 1.00 93.00 71 PHE A N 1
ATOM 547 C CA . PHE A 1 71 ? -3.334 8.463 -4.065 1.00 93.00 71 PHE A CA 1
ATOM 548 C C . PHE A 1 71 ? -2.184 7.545 -4.484 1.00 93.00 71 PHE A C 1
ATOM 550 O O . PHE A 1 71 ? -1.629 7.721 -5.567 1.00 93.00 71 PHE A O 1
ATOM 557 N N . LEU A 1 72 ? -1.859 6.533 -3.673 1.00 95.00 72 LEU A N 1
ATOM 558 C CA . LEU A 1 72 ? -0.838 5.552 -4.035 1.00 95.00 72 LEU A CA 1
ATOM 559 C C . LEU A 1 72 ? -1.231 4.779 -5.301 1.00 95.00 72 LEU A C 1
ATOM 561 O O . LEU A 1 72 ? -0.441 4.725 -6.241 1.00 95.00 72 LEU A O 1
ATOM 565 N N . VAL A 1 73 ? -2.457 4.247 -5.371 1.00 93.38 73 VAL A N 1
ATOM 566 C CA . VAL A 1 73 ? -2.967 3.534 -6.560 1.00 93.38 73 VAL A CA 1
ATOM 567 C C . VAL A 1 73 ? -2.858 4.394 -7.822 1.00 93.38 73 VAL A C 1
ATOM 569 O O . VAL A 1 73 ? -2.456 3.894 -8.869 1.00 93.38 73 VAL A O 1
ATOM 572 N N . GLN A 1 74 ? -3.165 5.688 -7.727 1.00 91.69 74 GLN A N 1
ATOM 573 C CA . GLN A 1 74 ? -3.080 6.624 -8.851 1.00 91.69 74 GLN A CA 1
ATOM 574 C C . GLN A 1 74 ? -1.638 6.984 -9.239 1.00 91.69 74 GLN A C 1
ATOM 576 O O . GLN A 1 74 ? -1.381 7.290 -10.402 1.00 91.69 74 GLN A O 1
ATOM 581 N N . ALA A 1 75 ? -0.693 6.932 -8.298 1.00 92.50 75 ALA A N 1
ATOM 582 C CA . ALA A 1 75 ? 0.713 7.238 -8.549 1.00 92.50 75 ALA A CA 1
ATOM 583 C C . ALA A 1 75 ? 1.491 6.054 -9.158 1.00 92.50 75 ALA A C 1
ATOM 585 O O . ALA A 1 75 ? 2.409 6.261 -9.953 1.00 92.50 75 ALA A O 1
ATOM 586 N N . LEU A 1 76 ? 1.123 4.811 -8.825 1.00 94.56 76 LEU A N 1
ATOM 587 C CA . LEU A 1 76 ? 1.840 3.603 -9.262 1.00 94.56 76 LEU A CA 1
ATOM 588 C C . LEU A 1 76 ? 1.992 3.448 -10.793 1.00 94.56 76 LEU A C 1
ATOM 590 O O . LEU A 1 76 ? 3.077 3.046 -11.225 1.00 94.56 76 LEU A O 1
ATOM 594 N N . PRO A 1 77 ? 0.991 3.760 -11.643 1.00 93.56 77 PRO A N 1
ATOM 595 C CA . PRO A 1 77 ? 1.125 3.651 -13.096 1.00 93.56 77 PRO A CA 1
ATOM 596 C C . PRO A 1 77 ? 2.283 4.469 -13.676 1.00 93.56 77 PRO A C 1
ATOM 598 O O . PRO A 1 77 ? 2.968 3.989 -14.578 1.00 93.56 77 PRO A O 1
ATOM 601 N N . ALA A 1 78 ? 2.533 5.663 -13.131 1.00 92.56 78 ALA A N 1
ATOM 602 C CA . ALA A 1 78 ? 3.592 6.563 -13.587 1.00 92.56 78 ALA A CA 1
ATOM 603 C C . ALA A 1 78 ? 4.993 6.160 -13.088 1.00 92.56 78 ALA A C 1
ATOM 605 O O . ALA A 1 78 ? 5.999 6.639 -13.610 1.00 92.56 78 ALA A O 1
ATOM 606 N N . ALA A 1 79 ? 5.070 5.288 -12.081 1.00 92.88 79 ALA A N 1
ATOM 607 C CA . ALA A 1 79 ? 6.319 4.846 -11.479 1.00 92.88 79 ALA A CA 1
ATOM 608 C C . ALA A 1 79 ? 6.969 3.700 -12.273 1.00 92.88 79 ALA A C 1
ATOM 610 O O . ALA A 1 79 ? 6.290 2.818 -12.813 1.00 92.88 79 ALA A O 1
ATOM 611 N N . THR A 1 80 ? 8.303 3.674 -12.285 1.00 94.00 80 THR A N 1
ATOM 612 C CA . THR A 1 80 ? 9.091 2.529 -12.774 1.00 94.00 80 THR A CA 1
ATOM 613 C C . THR A 1 80 ? 8.863 1.285 -11.898 1.00 94.00 80 THR A C 1
ATOM 615 O O . THR A 1 80 ? 8.439 1.420 -10.747 1.00 94.00 80 THR A O 1
ATOM 618 N N . PRO A 1 81 ? 9.181 0.063 -12.373 1.00 93.56 81 PRO A N 1
ATOM 619 C CA . PRO A 1 81 ? 9.006 -1.154 -11.574 1.00 93.56 81 PRO A CA 1
ATOM 620 C C . PRO A 1 81 ? 9.673 -1.099 -10.191 1.00 93.56 81 PRO A C 1
ATOM 622 O O . PRO A 1 81 ? 9.039 -1.444 -9.198 1.00 93.56 81 PRO A O 1
ATOM 625 N N . LEU A 1 82 ? 10.911 -0.594 -10.109 1.00 95.06 82 LEU A N 1
ATOM 626 C CA . LEU A 1 82 ? 11.624 -0.452 -8.835 1.00 95.06 82 LEU A CA 1
ATOM 627 C C . LEU A 1 82 ? 10.960 0.588 -7.921 1.00 95.06 82 LEU A C 1
ATOM 629 O O . LEU A 1 82 ? 10.803 0.350 -6.727 1.00 95.06 82 LEU A O 1
ATOM 633 N N . GLN A 1 83 ? 10.517 1.720 -8.476 1.00 96.12 83 GLN A N 1
ATOM 634 C CA . GLN A 1 83 ? 9.813 2.741 -7.695 1.00 96.12 83 GLN A CA 1
ATOM 635 C C . GLN A 1 83 ? 8.502 2.207 -7.110 1.00 96.12 83 GLN A C 1
ATOM 637 O O . GLN A 1 83 ? 8.201 2.512 -5.964 1.00 96.12 83 GLN A O 1
ATOM 642 N N . ARG A 1 84 ? 7.749 1.375 -7.842 1.00 95.75 84 ARG A N 1
ATOM 643 C CA . ARG A 1 84 ? 6.508 0.763 -7.327 1.00 95.75 84 ARG A CA 1
ATOM 644 C C . ARG A 1 84 ? 6.762 -0.079 -6.078 1.00 95.75 84 ARG A C 1
ATOM 646 O O . ARG A 1 84 ? 6.021 0.047 -5.107 1.00 95.75 84 ARG A O 1
ATOM 653 N N . VAL A 1 85 ? 7.821 -0.891 -6.092 1.00 97.25 85 VAL A N 1
ATOM 654 C CA . VAL A 1 85 ? 8.240 -1.694 -4.932 1.00 97.25 85 VAL A CA 1
ATOM 655 C C . VAL A 1 85 ? 8.533 -0.786 -3.737 1.00 97.25 85 VAL A C 1
ATOM 657 O O . VAL A 1 85 ? 7.960 -0.970 -2.664 1.00 97.25 85 VAL A O 1
ATOM 660 N N . GLU A 1 86 ? 9.369 0.236 -3.924 1.00 98.06 86 GLU A N 1
ATOM 661 C CA . GLU A 1 86 ? 9.770 1.129 -2.831 1.00 98.06 86 GLU A CA 1
ATOM 662 C C . GLU A 1 86 ? 8.609 1.974 -2.291 1.00 98.06 86 GLU A C 1
ATOM 664 O O . GLU A 1 86 ? 8.466 2.127 -1.078 1.00 98.06 86 GLU A O 1
ATOM 669 N N . MET A 1 87 ? 7.716 2.455 -3.159 1.00 97.62 87 MET A N 1
ATOM 670 C CA . MET A 1 87 ? 6.506 3.170 -2.744 1.00 97.62 87 MET A CA 1
ATOM 671 C C . MET A 1 87 ? 5.626 2.306 -1.833 1.00 97.62 87 MET A C 1
ATOM 673 O O . MET A 1 87 ? 5.149 2.789 -0.806 1.00 97.62 87 MET A O 1
ATOM 677 N N . CYS A 1 88 ? 5.441 1.027 -2.166 1.00 97.75 88 CYS A N 1
ATOM 678 C CA . CYS A 1 88 ? 4.616 0.123 -1.369 1.00 97.75 88 CYS A CA 1
ATOM 679 C C . CYS A 1 88 ? 5.305 -0.344 -0.083 1.00 97.75 88 CYS A C 1
ATOM 681 O O . CYS A 1 88 ? 4.634 -0.455 0.937 1.00 97.75 88 CYS A O 1
ATOM 683 N N . LYS A 1 89 ? 6.635 -0.501 -0.064 1.00 97.75 89 LYS A N 1
ATOM 684 C CA . LYS A 1 89 ? 7.384 -0.715 1.189 1.00 97.75 89 LYS A CA 1
ATOM 685 C C . LYS A 1 89 ? 7.256 0.467 2.148 1.00 97.75 89 LYS A C 1
ATOM 687 O O . LYS A 1 89 ? 7.071 0.271 3.347 1.00 97.75 89 LYS A O 1
ATOM 692 N N . VAL A 1 90 ? 7.340 1.695 1.633 1.00 97.19 90 VAL A N 1
ATOM 693 C CA . VAL A 1 90 ? 7.130 2.910 2.434 1.00 97.19 90 VAL A CA 1
ATOM 694 C C . VAL A 1 90 ? 5.697 2.966 2.958 1.00 97.19 90 VAL A C 1
ATOM 696 O O . VAL A 1 90 ? 5.490 3.228 4.142 1.00 97.19 90 VAL A O 1
ATOM 699 N N . ALA A 1 91 ? 4.713 2.676 2.106 1.00 96.94 91 ALA A N 1
ATOM 700 C CA . ALA A 1 91 ? 3.312 2.650 2.503 1.00 96.94 91 ALA A CA 1
ATOM 701 C C . ALA A 1 91 ? 3.041 1.602 3.596 1.00 96.94 91 ALA A C 1
ATOM 703 O O . ALA A 1 91 ? 2.382 1.921 4.583 1.00 96.94 91 ALA A O 1
ATOM 704 N N . GLU A 1 92 ? 3.606 0.401 3.457 1.00 95.94 92 GLU A N 1
ATOM 705 C CA . GLU A 1 92 ? 3.538 -0.692 4.433 1.00 95.94 92 GLU A CA 1
ATOM 706 C C . GLU A 1 92 ? 4.158 -0.297 5.780 1.00 95.94 92 GLU A C 1
ATOM 708 O O . GLU A 1 92 ? 3.538 -0.473 6.830 1.00 95.94 92 GLU A O 1
ATOM 713 N N . ARG A 1 93 ? 5.360 0.290 5.752 1.00 96.50 93 ARG A N 1
ATOM 714 C CA . ARG A 1 93 ? 6.066 0.771 6.947 1.00 96.50 93 ARG A CA 1
ATOM 715 C C . ARG A 1 93 ? 5.258 1.831 7.694 1.00 96.50 93 ARG A C 1
ATOM 717 O O . ARG A 1 93 ? 5.185 1.797 8.919 1.00 96.50 93 ARG A O 1
ATOM 724 N N . ASP A 1 94 ? 4.666 2.775 6.968 1.00 95.31 94 ASP A N 1
ATOM 725 C CA . ASP A 1 94 ? 3.935 3.898 7.559 1.00 95.31 94 ASP A CA 1
ATOM 726 C C . ASP A 1 94 ? 2.493 3.526 7.955 1.00 95.31 94 ASP A C 1
ATOM 728 O O . ASP A 1 94 ? 1.830 4.288 8.665 1.00 95.31 94 ASP A O 1
ATOM 732 N N . PHE A 1 95 ? 1.984 2.380 7.492 1.00 95.12 95 PHE A N 1
ATOM 733 C CA . PHE A 1 95 ? 0.584 1.990 7.651 1.00 95.12 95 PHE A CA 1
ATOM 734 C C . PHE A 1 95 ? 0.094 1.988 9.110 1.00 95.12 95 PHE A C 1
ATOM 736 O O . PHE A 1 95 ? -0.924 2.638 9.356 1.00 95.12 95 PHE A O 1
ATOM 743 N N . PRO A 1 96 ? 0.805 1.395 10.098 1.00 94.50 96 PRO A N 1
ATOM 744 C CA . PRO A 1 96 ? 0.338 1.360 11.488 1.00 94.50 96 PRO A CA 1
ATOM 745 C C . PRO A 1 96 ? 0.073 2.752 12.067 1.00 94.50 96 PRO A C 1
ATOM 747 O O . PRO A 1 96 ? -0.931 2.982 12.738 1.00 94.50 96 PRO A O 1
ATOM 750 N N . ALA A 1 97 ? 0.947 3.716 11.765 1.00 93.12 97 ALA A N 1
ATOM 751 C CA . ALA A 1 97 ? 0.776 5.089 12.223 1.00 93.12 97 ALA A CA 1
ATOM 752 C C . ALA A 1 97 ? -0.469 5.731 11.590 1.00 93.12 97 ALA A C 1
ATOM 754 O O . ALA A 1 97 ? -1.253 6.379 12.286 1.00 93.12 97 ALA A O 1
ATOM 755 N N . ARG A 1 98 ? -0.687 5.495 10.288 1.00 90.81 98 ARG A N 1
ATOM 756 C CA . ARG A 1 98 ? -1.821 6.036 9.518 1.00 90.81 98 ARG A CA 1
ATOM 757 C C . ARG A 1 98 ? -3.174 5.494 9.969 1.00 90.81 98 ARG A C 1
ATOM 759 O O . ARG A 1 98 ? -4.162 6.216 9.870 1.00 90.81 98 ARG A O 1
ATOM 766 N N . VAL A 1 99 ? -3.225 4.255 10.454 1.00 94.12 99 VAL A N 1
ATOM 767 C CA . VAL A 1 99 ? -4.478 3.610 10.885 1.00 94.12 99 VAL A CA 1
ATOM 768 C C . VAL A 1 99 ? -4.625 3.482 12.398 1.00 94.12 99 VAL A C 1
ATOM 770 O O . VAL A 1 99 ? -5.622 2.941 12.868 1.00 94.12 99 VAL A O 1
ATOM 773 N N . SER A 1 100 ? -3.690 4.033 13.174 1.00 92.88 100 SER A N 1
ATOM 774 C CA . SER A 1 100 ? -3.680 3.967 14.644 1.00 92.88 100 SER A CA 1
ATOM 775 C C . SER A 1 100 ? -4.999 4.419 15.288 1.00 92.88 100 SER A C 1
ATOM 777 O O . SER A 1 100 ? -5.493 3.790 16.222 1.00 92.88 100 SER A O 1
ATOM 779 N N . ALA A 1 101 ? -5.627 5.465 14.744 1.00 90.38 101 ALA A N 1
ATOM 780 C CA . ALA A 1 101 ? -6.915 5.972 15.219 1.00 90.38 101 ALA A CA 1
ATOM 781 C C . ALA A 1 101 ? -8.110 5.064 14.865 1.00 90.38 101 ALA A C 1
ATOM 783 O O . ALA A 1 101 ? -9.168 5.177 15.482 1.00 90.38 101 ALA A O 1
ATOM 784 N N . LEU A 1 102 ? -7.955 4.170 13.882 1.00 92.38 102 LEU A N 1
ATOM 785 C CA . LEU A 1 102 ? -9.018 3.288 13.396 1.00 92.38 102 LEU A CA 1
ATOM 786 C C . LEU A 1 102 ? -9.174 2.023 14.241 1.00 92.38 102 LEU A C 1
ATOM 788 O O . LEU A 1 102 ? -10.220 1.384 14.149 1.00 92.38 102 LEU A O 1
ATOM 792 N N . LYS A 1 103 ? -8.158 1.661 15.043 1.00 88.44 103 LYS A N 1
ATOM 793 C CA . LYS A 1 103 ? -8.135 0.446 15.884 1.00 88.44 103 LYS A CA 1
ATOM 794 C C . LYS A 1 103 ? -8.547 -0.821 15.116 1.00 88.44 103 LYS A C 1
ATOM 796 O O . LYS A 1 103 ? -9.294 -1.657 15.616 1.00 88.44 103 LYS A O 1
ATOM 801 N N . CYS A 1 104 ? -8.115 -0.911 13.861 1.00 86.94 104 CYS A N 1
ATOM 802 C CA . CYS A 1 104 ? -8.449 -2.000 12.941 1.00 86.94 104 CYS A CA 1
ATOM 803 C C . CYS A 1 104 ? -7.402 -3.132 12.934 1.00 86.94 104 CYS A C 1
ATOM 805 O O . CYS A 1 104 ? -7.629 -4.175 12.305 1.00 86.94 104 CYS A O 1
ATOM 807 N N . GLU A 1 105 ? -6.286 -2.901 13.631 1.00 83.19 105 GLU A N 1
ATOM 808 C CA . GLU A 1 105 ? -5.134 -3.779 13.846 1.00 83.19 105 GLU A CA 1
ATOM 809 C C . GLU A 1 105 ? -4.772 -3.822 15.329 1.00 83.19 105 GLU A C 1
ATOM 811 O O . GLU A 1 105 ? -5.007 -2.795 16.015 1.00 83.19 105 GLU A O 1
#

Organism: NCBI:txid629741

Radius of gyration: 23.91 Å; chains: 1; bounding box: 71×48×42 Å

pLDDT: mean 80.58, std 19.97, range [39.34, 98.06]

Secondary structure (DSSP, 8-state):
------------------------------PPPPPGGGS-HHHHHHHHHHHHHHHHS-HHHHHHHHHHHHHHHHHGGGS-HHHHHHHHHHHHHHHHHHHGGGT--